Protein AF-A0A126P7B5-F1 (afdb_monomer_lite)

Secondary structure (DSSP, 8-state):
----HHHHHHHHHHTT-SEEEEEEE-TT--EEEEEEESSHHHHHHHHHHHHHHHHHTT--GGGT---HHHHHHHHHS-HHHHHHHHHHHHHHHHHHHHHHHHHHHHHHH----HHHHHHHHHHHHHHHHHHHHHHHHHHHHHHHHHHHHHHHTTS---

Foldseek 3Di:
DDQDQVNLVVVCVVVVHQKDWDWDADPVRDIDIDIDGPDPVSSQVRLVVNLVVCVVVVHPNLVRPQGPVNLVVLVVDDLVNLVVVLVVLVVVLVVLVVVLVVLVVVLVVDPDDPVVNVVSVVVNVVSVVSNVVSVSSNVVSVVSSVVVVVVVVPPDDD

Sequence (158 aa):
MDVTIEQAKSIRKELKATHLIMFTADSEGGQNVATHGESEQQAHEACQYGNKLKKLLGWPEELYQSTPTQRAEWRRKSAVEIKADISRLLDNKRRNELGRQALLEKMGALRTSEERWQELNDEWLGMKRRAEDYDVRIQALEWVLDVSRGQEGGQDNG

Radius of gyration: 22.1 Å; chains: 1; bounding box: 60×35×62 Å

pLDDT: mean 73.57, std 13.93, range [33.09, 93.38]

Structure (mmCIF, N/CA/C/O backbone):
data_AF-A0A126P7B5-F1
#
_entry.id   AF-A0A126P7B5-F1
#
loop_
_atom_site.group_PDB
_atom_site.id
_atom_site.type_symbol
_atom_site.label_atom_id
_atom_site.label_alt_id
_atom_site.label_comp_id
_atom_site.label_asym_id
_atom_site.label_entity_id
_atom_site.label_seq_id
_atom_site.pdbx_PDB_ins_code
_atom_site.Cartn_x
_atom_site.Cartn_y
_atom_site.Cartn_z
_atom_site.occupancy
_atom_site.B_iso_or_equiv
_atom_site.auth_seq_id
_atom_site.auth_comp_id
_atom_site.auth_asym_id
_atom_site.auth_atom_id
_atom_site.pdbx_PDB_model_num
ATOM 1 N N . MET A 1 1 ? -20.866 -6.542 5.161 1.00 51.09 1 MET A N 1
ATOM 2 C CA . MET A 1 1 ? -21.206 -5.874 6.417 1.00 51.09 1 MET A CA 1
ATOM 3 C C . MET A 1 1 ? -19.911 -5.337 6.975 1.00 51.09 1 MET A C 1
ATOM 5 O O . MET A 1 1 ? -19.048 -6.125 7.356 1.00 51.09 1 MET A O 1
ATOM 9 N N . ASP A 1 2 ? -19.753 -4.020 6.945 1.00 64.56 2 ASP A N 1
ATOM 10 C CA . ASP A 1 2 ? -18.578 -3.374 7.515 1.00 64.56 2 ASP A CA 1
ATOM 11 C C . ASP A 1 2 ? -18.664 -3.421 9.037 1.00 64.56 2 ASP A C 1
ATOM 13 O O . ASP A 1 2 ? -19.681 -3.055 9.629 1.00 64.56 2 ASP A O 1
ATOM 17 N N . VAL A 1 3 ? -17.604 -3.916 9.675 1.00 73.06 3 VAL A N 1
ATOM 18 C CA . VAL A 1 3 ? -17.518 -3.962 11.136 1.00 73.06 3 VAL A CA 1
ATOM 19 C C . VAL A 1 3 ? -17.038 -2.608 11.623 1.00 73.06 3 VAL A C 1
ATOM 21 O O . VAL A 1 3 ? -15.903 -2.205 11.357 1.00 73.06 3 VAL A O 1
ATOM 24 N N . THR A 1 4 ? -17.885 -1.908 12.370 1.00 79.81 4 THR A N 1
ATOM 25 C CA . THR A 1 4 ? -17.503 -0.629 12.972 1.00 79.81 4 THR A CA 1
ATOM 26 C C . THR A 1 4 ? -16.564 -0.839 14.163 1.00 79.81 4 THR A C 1
ATOM 28 O O . THR A 1 4 ? -16.526 -1.903 14.788 1.00 79.81 4 THR A O 1
ATOM 31 N N . ILE A 1 5 ? -15.809 0.202 14.530 1.00 74.94 5 ILE A N 1
ATOM 32 C CA . ILE A 1 5 ? -14.922 0.163 15.705 1.00 74.94 5 ILE A CA 1
ATOM 33 C C . ILE A 1 5 ? -15.718 -0.125 16.990 1.00 74.94 5 ILE A C 1
ATOM 35 O O . ILE A 1 5 ? -15.259 -0.901 17.826 1.00 74.94 5 ILE A O 1
ATOM 39 N N . GLU A 1 6 ? -16.922 0.437 17.142 1.00 79.81 6 GLU A N 1
ATOM 40 C CA . GLU A 1 6 ? -17.768 0.201 18.322 1.00 79.81 6 GLU A CA 1
ATOM 41 C C . GLU A 1 6 ? -18.313 -1.235 18.383 1.00 79.81 6 GLU A C 1
ATOM 43 O O . GLU A 1 6 ? -18.406 -1.812 19.472 1.00 79.81 6 GLU A O 1
ATOM 48 N N . GLN A 1 7 ? -18.594 -1.856 17.232 1.00 84.31 7 GLN A N 1
ATOM 49 C CA . GLN A 1 7 ? -18.933 -3.280 17.166 1.00 84.31 7 GLN A CA 1
ATOM 50 C C . GLN A 1 7 ? -17.737 -4.148 17.566 1.00 84.31 7 GLN A C 1
ATOM 52 O O . GLN A 1 7 ? -17.867 -4.995 18.449 1.00 84.31 7 GLN A O 1
ATOM 57 N N . ALA A 1 8 ? -16.552 -3.892 17.002 1.00 84.56 8 ALA A N 1
ATOM 58 C CA . ALA A 1 8 ? -15.332 -4.617 17.362 1.00 84.56 8 ALA A CA 1
ATOM 59 C C . ALA A 1 8 ? -15.001 -4.478 18.863 1.00 84.56 8 ALA A C 1
ATOM 61 O O . ALA A 1 8 ? -14.636 -5.442 19.534 1.00 84.56 8 ALA A O 1
ATOM 62 N N . LYS A 1 9 ? -15.191 -3.284 19.428 1.00 86.00 9 LYS A N 1
ATOM 63 C CA . LYS A 1 9 ? -15.020 -3.011 20.859 1.00 86.00 9 LYS A CA 1
ATOM 64 C C . LYS A 1 9 ? -16.029 -3.760 21.725 1.00 86.00 9 LYS A C 1
ATOM 66 O O . LYS A 1 9 ? -15.634 -4.300 22.760 1.00 86.00 9 LYS A O 1
ATOM 71 N N . SER A 1 10 ? -17.300 -3.795 21.323 1.00 88.88 10 SER A N 1
ATOM 72 C CA . SER A 1 10 ? -18.351 -4.532 22.037 1.00 88.88 10 SER A CA 1
ATOM 73 C C . SER A 1 10 ? -18.065 -6.030 22.047 1.00 88.88 10 SER A C 1
ATOM 75 O O . SER A 1 10 ? -18.025 -6.625 23.121 1.00 88.88 10 SER A O 1
ATOM 77 N N . ILE A 1 11 ? -17.729 -6.605 20.889 1.00 89.38 11 ILE A N 1
ATOM 78 C CA . ILE A 1 11 ? -17.380 -8.027 20.752 1.00 89.38 11 ILE A CA 1
ATOM 79 C C . ILE A 1 11 ? -16.160 -8.373 21.613 1.00 89.38 11 ILE A C 1
ATOM 81 O O . ILE A 1 11 ? -16.175 -9.352 22.354 1.00 89.38 11 ILE A O 1
ATOM 85 N N . ARG A 1 12 ? -15.107 -7.543 21.591 1.00 92.06 12 ARG A N 1
ATOM 86 C CA . ARG A 1 12 ? -13.924 -7.754 22.442 1.00 92.06 12 ARG A CA 1
ATOM 87 C C . ARG A 1 12 ? -14.304 -7.816 23.925 1.00 92.06 12 ARG A C 1
ATOM 89 O O . ARG A 1 12 ? -13.816 -8.687 24.645 1.00 92.06 12 ARG A O 1
ATOM 96 N N . LYS A 1 13 ? -15.141 -6.876 24.380 1.00 90.69 13 LYS A N 1
ATOM 97 C CA . LYS A 1 13 ? -15.595 -6.803 25.777 1.00 90.69 13 LYS A CA 1
ATOM 98 C C . LYS A 1 13 ? -16.430 -8.022 26.162 1.00 90.69 13 LYS A C 1
ATOM 100 O O . LYS A 1 13 ? -16.212 -8.572 27.237 1.00 90.69 13 LYS A O 1
ATOM 105 N N . GLU A 1 14 ? -17.335 -8.451 25.289 1.00 93.38 14 GLU A N 1
ATOM 106 C CA . GLU A 1 14 ? -18.167 -9.641 25.489 1.00 93.38 14 GLU A CA 1
ATOM 107 C C . GLU A 1 14 ? -17.314 -10.908 25.632 1.00 93.38 14 GLU A C 1
ATOM 109 O O . GLU A 1 14 ? -17.474 -11.668 26.585 1.00 93.38 14 GLU A O 1
ATOM 114 N N . LEU A 1 15 ? -16.323 -11.071 24.753 1.00 91.44 15 LEU A N 1
ATOM 115 C CA . LEU A 1 15 ? -15.379 -12.190 24.781 1.00 91.44 15 LEU A CA 1
ATOM 116 C C . LEU A 1 15 ? -14.331 -12.084 25.902 1.00 91.44 15 LEU A C 1
ATOM 118 O O . LEU A 1 15 ? -13.521 -12.995 26.064 1.00 91.44 15 LEU A O 1
ATOM 122 N N . LYS A 1 16 ? -14.317 -10.978 26.663 1.00 91.75 16 LYS A N 1
ATOM 123 C CA . LYS A 1 16 ? -13.305 -10.658 27.688 1.00 91.75 16 LYS A CA 1
ATOM 124 C C . LYS A 1 16 ? -11.868 -10.796 27.165 1.00 91.75 16 LYS A C 1
ATOM 126 O O . LYS A 1 16 ? -10.965 -11.209 27.891 1.00 91.75 16 LYS A O 1
ATOM 131 N N . ALA A 1 17 ? -11.658 -10.450 25.897 1.00 88.75 17 ALA A N 1
ATOM 132 C CA . ALA A 1 17 ? -10.365 -10.554 25.238 1.00 88.75 17 ALA A CA 1
ATOM 133 C C . ALA A 1 17 ? -9.532 -9.271 25.411 1.00 88.75 17 ALA A C 1
ATOM 135 O O . ALA A 1 17 ? -10.055 -8.155 25.503 1.00 88.75 17 ALA A O 1
ATOM 136 N N . THR A 1 18 ? -8.207 -9.411 25.402 1.00 84.81 18 THR A N 1
ATOM 137 C CA . THR A 1 18 ? -7.277 -8.266 25.380 1.00 84.81 18 THR A CA 1
ATOM 138 C C . THR A 1 18 ? -7.243 -7.604 24.001 1.00 84.81 18 THR A C 1
ATOM 140 O O . THR A 1 18 ? -7.261 -6.380 23.890 1.00 84.81 18 THR A O 1
ATOM 143 N N . HIS A 1 19 ? -7.310 -8.419 22.949 1.00 81.62 19 HIS A N 1
ATOM 144 C CA . HIS A 1 19 ? -7.308 -8.011 21.548 1.00 81.62 19 HIS A CA 1
ATOM 145 C C . HIS A 1 19 ? -8.357 -8.769 20.763 1.00 81.62 19 HIS A C 1
ATOM 147 O O . HIS A 1 19 ? -8.691 -9.904 21.091 1.00 81.62 19 HIS A O 1
ATOM 153 N N . LEU A 1 20 ? -8.803 -8.164 19.674 1.00 84.06 20 LEU A N 1
ATOM 154 C CA . LEU A 1 20 ? -9.688 -8.787 18.713 1.00 84.06 20 LEU A CA 1
ATOM 155 C C . LEU A 1 20 ? -9.094 -8.643 17.316 1.00 84.06 20 LEU A C 1
ATOM 157 O O . LEU A 1 20 ? -8.736 -7.538 16.909 1.00 84.06 20 LEU A O 1
ATOM 161 N N . ILE A 1 21 ? -9.019 -9.759 16.595 1.00 86.31 21 ILE A N 1
ATOM 162 C CA . ILE A 1 21 ? -8.819 -9.799 15.147 1.00 86.31 21 ILE A CA 1
ATOM 163 C C . ILE A 1 21 ? -10.031 -10.525 14.575 1.00 86.31 21 ILE A C 1
ATOM 165 O O . ILE A 1 21 ? -10.297 -11.668 14.939 1.00 86.31 21 ILE A O 1
ATOM 169 N N . MET A 1 22 ? -10.772 -9.859 13.702 1.00 84.62 22 MET A N 1
ATOM 170 C CA . MET A 1 22 ? -11.934 -10.418 13.025 1.00 84.62 22 MET A CA 1
ATOM 171 C C . MET A 1 22 ? -11.695 -10.407 11.529 1.00 84.62 22 MET A C 1
ATOM 173 O O . MET A 1 22 ? -11.352 -9.370 10.970 1.00 84.62 22 MET A O 1
ATOM 177 N N . PHE A 1 23 ? -11.927 -11.548 10.896 1.00 83.19 23 PHE A N 1
ATOM 178 C CA . PHE A 1 23 ? -12.071 -11.649 9.454 1.00 83.19 23 PHE A CA 1
ATOM 179 C C . PHE A 1 23 ? -13.559 -11.648 9.121 1.00 83.19 23 PHE A C 1
ATOM 181 O O . PHE A 1 23 ? -14.314 -12.442 9.685 1.00 83.19 23 PHE A O 1
ATOM 188 N N . THR A 1 24 ? -13.982 -10.755 8.236 1.00 81.81 24 THR A N 1
ATOM 189 C CA . THR A 1 24 ? -15.371 -10.666 7.789 1.00 81.81 24 THR A CA 1
ATOM 190 C C . THR A 1 24 ? -15.450 -10.643 6.275 1.00 81.81 24 THR A C 1
ATOM 192 O O . THR A 1 24 ? -14.518 -10.223 5.593 1.00 81.81 24 THR A O 1
ATOM 195 N N . ALA A 1 25 ? -16.579 -11.110 5.754 1.00 76.88 25 ALA A N 1
ATOM 196 C CA . ALA A 1 25 ? -16.950 -10.953 4.360 1.00 76.88 25 ALA A CA 1
ATOM 197 C C . ALA A 1 25 ? -18.255 -10.156 4.296 1.00 76.88 25 ALA A C 1
ATOM 199 O O . ALA A 1 25 ? -19.134 -10.323 5.150 1.00 76.88 25 ALA A O 1
ATOM 200 N N . ASP A 1 26 ? -18.378 -9.257 3.329 1.00 77.50 26 ASP A N 1
ATOM 201 C CA . ASP A 1 26 ? -19.642 -8.600 3.037 1.00 77.50 26 ASP A CA 1
ATOM 202 C C . ASP A 1 26 ? -20.539 -9.425 2.105 1.00 77.50 26 ASP A C 1
ATOM 204 O O . ASP A 1 26 ? -20.188 -10.519 1.665 1.00 77.50 26 ASP A O 1
ATOM 208 N N . SER A 1 27 ? -21.750 -8.918 1.870 1.00 71.62 27 SER A N 1
ATOM 209 C CA . SER A 1 27 ? -22.751 -9.561 1.016 1.00 71.62 27 SER A CA 1
ATOM 210 C C . SER A 1 27 ? -22.357 -9.590 -0.461 1.00 71.62 27 SER A C 1
ATOM 212 O O . SER A 1 27 ? -22.941 -10.356 -1.220 1.00 71.62 27 SER A O 1
ATOM 214 N N . GLU A 1 28 ? -21.387 -8.771 -0.863 1.00 75.38 28 GLU A N 1
ATOM 215 C CA . GLU A 1 28 ? -20.844 -8.692 -2.220 1.00 75.38 28 GLU A CA 1
ATOM 216 C C . GLU A 1 28 ? -19.560 -9.533 -2.367 1.00 75.38 28 GLU A C 1
ATOM 218 O O . GLU A 1 28 ? -19.002 -9.643 -3.456 1.00 75.38 28 GLU A O 1
ATOM 223 N N . GLY A 1 29 ? -19.113 -10.186 -1.286 1.00 73.81 29 GLY A N 1
ATOM 224 C CA . GLY A 1 29 ? -17.912 -11.019 -1.249 1.00 73.81 29 GLY A CA 1
ATOM 225 C C . GLY A 1 29 ? -16.623 -10.256 -0.930 1.00 73.81 29 GLY A C 1
ATOM 226 O O . GLY A 1 29 ? -15.548 -10.861 -0.938 1.00 73.81 29 GLY A O 1
ATOM 227 N N . GLY A 1 30 ? -16.706 -8.962 -0.616 1.00 75.81 30 GLY A N 1
ATOM 228 C CA . GLY A 1 30 ? -15.579 -8.161 -0.154 1.00 75.81 30 GLY A CA 1
ATOM 229 C C . GLY A 1 30 ? -15.061 -8.668 1.189 1.00 75.81 30 GLY A C 1
ATOM 230 O O . GLY A 1 30 ? -15.819 -8.880 2.137 1.00 75.81 30 GLY A O 1
ATOM 231 N N . GLN A 1 31 ? -13.753 -8.910 1.265 1.00 78.38 31 GLN A N 1
ATOM 232 C CA . GLN A 1 31 ? -13.100 -9.428 2.463 1.00 78.38 31 GLN A CA 1
ATOM 233 C C . GLN A 1 31 ? -12.504 -8.290 3.284 1.00 78.38 31 GLN A C 1
ATOM 235 O O . GLN A 1 31 ? -11.827 -7.412 2.756 1.00 78.38 31 GLN A O 1
ATOM 240 N N . ASN A 1 32 ? -12.689 -8.353 4.597 1.00 81.44 32 ASN A N 1
ATOM 241 C CA . ASN A 1 32 ? -12.253 -7.336 5.536 1.00 81.44 32 ASN A CA 1
ATOM 242 C C . ASN A 1 32 ? -11.570 -7.971 6.748 1.00 81.44 32 ASN A C 1
ATOM 244 O O . ASN A 1 32 ? -11.909 -9.071 7.185 1.00 81.44 32 ASN A O 1
ATOM 248 N N . VAL A 1 33 ? -10.602 -7.253 7.319 1.00 83.75 33 VAL A N 1
ATOM 249 C CA . VAL A 1 33 ? -10.001 -7.612 8.609 1.00 83.75 33 VAL A CA 1
ATOM 250 C C . VAL A 1 33 ? -10.089 -6.415 9.537 1.00 83.75 33 VAL A C 1
ATOM 252 O O . VAL A 1 33 ? -9.461 -5.384 9.288 1.00 83.75 33 VAL A O 1
ATOM 255 N N . ALA A 1 34 ? -10.845 -6.573 10.618 1.00 83.94 34 ALA A N 1
ATOM 256 C CA . ALA A 1 34 ? -10.972 -5.594 11.684 1.00 83.94 34 ALA A CA 1
ATOM 257 C C . ALA A 1 34 ? -10.083 -5.991 12.868 1.00 83.94 34 ALA A C 1
ATOM 259 O O . ALA A 1 34 ? -10.038 -7.154 13.268 1.00 83.94 34 ALA A O 1
ATOM 260 N N . THR A 1 35 ? -9.378 -5.019 13.445 1.00 86.38 35 THR A N 1
ATOM 261 C CA . THR A 1 35 ? -8.499 -5.230 14.603 1.00 86.38 35 THR A CA 1
ATOM 262 C C . THR A 1 35 ? -8.807 -4.214 15.693 1.00 86.38 35 THR A C 1
ATOM 264 O O . THR A 1 35 ? -8.919 -3.026 15.393 1.00 86.38 35 THR A O 1
ATOM 267 N N . HIS A 1 36 ? -8.888 -4.649 16.950 1.00 86.44 36 HIS A N 1
ATOM 268 C CA . HIS A 1 36 ? -9.124 -3.769 18.096 1.00 86.44 36 HIS A CA 1
ATOM 269 C C . HIS A 1 36 ? -8.300 -4.205 19.319 1.00 86.44 36 HIS A C 1
ATOM 271 O O . HIS A 1 36 ? -8.216 -5.393 19.623 1.00 86.44 36 HIS A O 1
ATOM 277 N N . GLY A 1 37 ? -7.756 -3.239 20.062 1.00 84.94 37 GLY A N 1
ATOM 278 C CA . GLY A 1 37 ? -7.113 -3.417 21.371 1.00 84.94 37 GLY A CA 1
ATOM 279 C C . GLY A 1 37 ? -7.514 -2.281 22.316 1.00 84.94 37 GLY A C 1
ATOM 280 O O . GLY A 1 37 ? -7.960 -1.237 21.848 1.00 84.94 37 GLY A O 1
ATOM 281 N N . GLU A 1 38 ? -7.445 -2.492 23.631 1.00 78.94 38 GLU A N 1
ATOM 282 C CA . GLU A 1 38 ? -7.880 -1.485 24.615 1.00 78.94 38 GLU A CA 1
ATOM 283 C C . GLU A 1 38 ? -6.824 -0.419 24.895 1.00 78.94 38 GLU A C 1
ATOM 285 O O . GLU A 1 38 ? -7.164 0.749 25.057 1.00 78.94 38 GLU A O 1
ATOM 290 N N . SER A 1 39 ? -5.550 -0.807 24.913 1.00 80.19 39 SER A N 1
ATOM 291 C CA . SER A 1 39 ? -4.426 0.126 24.978 1.00 80.19 39 SER A CA 1
ATOM 292 C C . SER A 1 39 ? -3.744 0.296 23.618 1.00 80.19 39 SER A C 1
ATOM 294 O O . SER A 1 39 ? -3.995 -0.447 22.669 1.00 80.19 39 SER A O 1
ATOM 296 N N . GLU A 1 40 ? -2.844 1.272 23.514 1.00 74.12 40 GLU A N 1
ATOM 297 C CA . GLU A 1 40 ? -2.065 1.514 22.297 1.00 74.12 40 GLU A CA 1
ATOM 298 C C . GLU A 1 40 ? -1.177 0.319 21.923 1.00 74.12 40 GLU A C 1
ATOM 300 O O . GLU A 1 40 ? -1.221 -0.149 20.784 1.00 74.12 40 GLU A O 1
ATOM 305 N N . GLN A 1 41 ? -0.432 -0.226 22.894 1.00 78.12 41 GLN A N 1
ATOM 306 C CA . GLN A 1 41 ? 0.355 -1.449 22.706 1.00 78.12 41 GLN A CA 1
ATOM 307 C C . GLN A 1 41 ? -0.537 -2.583 22.204 1.00 78.12 41 GLN A C 1
ATOM 309 O O . GLN A 1 41 ? -0.188 -3.312 21.278 1.00 78.12 41 GLN A O 1
ATOM 314 N N . GLN A 1 42 ? -1.726 -2.683 22.785 1.00 79.38 42 GLN A N 1
ATOM 315 C CA . GLN A 1 42 ? -2.662 -3.724 22.448 1.00 79.38 42 GLN A CA 1
ATOM 316 C C . GLN A 1 42 ? -3.219 -3.585 21.020 1.00 79.38 42 GLN A C 1
ATOM 318 O O . GLN A 1 42 ? -3.267 -4.534 20.235 1.00 79.38 42 GLN A O 1
ATOM 323 N N . ALA A 1 43 ? -3.596 -2.373 20.624 1.00 75.75 43 ALA A N 1
ATOM 324 C CA . ALA A 1 43 ? -4.011 -2.084 19.257 1.00 75.75 43 ALA A CA 1
ATOM 325 C C . ALA A 1 43 ? -2.880 -2.353 18.246 1.00 75.75 43 ALA A C 1
ATOM 327 O O . ALA A 1 43 ? -3.140 -2.834 17.139 1.00 75.75 43 ALA A O 1
ATOM 328 N N . HIS A 1 44 ? -1.628 -2.087 18.631 1.00 76.88 44 HIS A N 1
ATOM 329 C CA . HIS A 1 44 ? -0.456 -2.394 17.819 1.00 76.88 44 HIS A CA 1
ATOM 330 C C . HIS A 1 44 ? -0.286 -3.905 17.611 1.00 76.88 44 HIS A C 1
ATOM 332 O O . HIS A 1 44 ? -0.173 -4.353 16.469 1.00 76.88 44 HIS A O 1
ATOM 338 N N . GLU A 1 45 ? -0.342 -4.698 18.682 1.00 80.19 45 GLU A N 1
ATOM 339 C CA . GLU A 1 45 ? -0.277 -6.163 18.618 1.00 80.19 45 GLU A CA 1
ATOM 340 C C . GLU A 1 45 ? -1.421 -6.736 17.765 1.00 80.19 45 GLU A C 1
ATOM 342 O O . GLU A 1 45 ? -1.173 -7.512 16.838 1.00 80.19 45 GLU A O 1
ATOM 347 N N . ALA A 1 46 ? -2.663 -6.292 17.991 1.00 81.25 46 ALA A N 1
ATOM 348 C CA . ALA A 1 46 ? -3.828 -6.702 17.201 1.00 81.25 46 ALA A CA 1
ATOM 349 C C . ALA A 1 46 ? -3.640 -6.413 15.702 1.00 81.25 46 ALA A C 1
ATOM 351 O O . ALA A 1 46 ? -3.963 -7.251 14.859 1.00 81.25 46 ALA A O 1
ATOM 352 N N . CYS A 1 47 ? -3.062 -5.258 15.360 1.00 81.88 47 CYS A N 1
ATOM 353 C CA . CYS A 1 47 ? -2.739 -4.913 13.981 1.00 81.88 47 CYS A CA 1
ATOM 354 C C . CYS A 1 47 ? -1.671 -5.837 13.385 1.00 81.88 47 CYS A C 1
ATOM 356 O O . CYS A 1 47 ? -1.824 -6.281 12.249 1.00 81.88 47 CYS A O 1
ATOM 358 N N . GLN A 1 48 ? -0.602 -6.150 14.123 1.00 83.81 48 GLN A N 1
ATOM 359 C CA . GLN A 1 48 ? 0.430 -7.071 13.640 1.00 83.81 48 GLN A CA 1
ATOM 360 C C . GLN A 1 48 ? -0.156 -8.455 13.335 1.00 83.81 48 GLN A C 1
ATOM 362 O O . GLN A 1 48 ? 0.171 -9.055 12.309 1.00 83.81 48 GLN A O 1
ATOM 367 N N . TYR A 1 49 ? -1.054 -8.953 14.189 1.00 83.06 49 TYR A N 1
ATOM 368 C CA . TYR A 1 49 ? -1.765 -10.208 13.944 1.00 83.06 49 TYR A CA 1
ATOM 369 C C . TYR A 1 49 ? -2.733 -10.115 12.761 1.00 83.06 49 TYR A C 1
ATOM 371 O O . TYR A 1 49 ? -2.765 -11.031 11.942 1.00 83.06 49 TYR A O 1
ATOM 379 N N . GLY A 1 50 ? -3.457 -9.002 12.609 1.00 84.38 50 GLY A N 1
ATOM 380 C CA . GLY A 1 50 ? -4.289 -8.751 11.431 1.00 84.38 50 GLY A CA 1
ATOM 381 C C . GLY A 1 50 ? -3.481 -8.764 10.131 1.00 84.38 50 GLY A C 1
ATOM 382 O O . GLY A 1 50 ? -3.900 -9.368 9.148 1.00 84.38 50 GLY A O 1
ATOM 383 N N . ASN A 1 51 ? -2.279 -8.188 10.140 1.00 84.12 51 ASN A N 1
ATOM 384 C CA . ASN A 1 51 ? -1.380 -8.185 8.985 1.00 84.12 51 ASN A CA 1
ATOM 385 C C . ASN A 1 51 ? -0.862 -9.591 8.662 1.00 84.12 51 ASN A C 1
ATOM 387 O O . ASN A 1 51 ? -0.849 -9.990 7.499 1.00 84.12 51 ASN A O 1
ATOM 391 N N . LYS A 1 52 ? -0.497 -10.376 9.686 1.00 82.56 52 LYS A N 1
ATOM 392 C CA . LYS A 1 52 ? -0.143 -11.796 9.515 1.00 82.56 52 LYS A CA 1
ATOM 393 C C . LYS A 1 52 ? -1.302 -12.590 8.911 1.00 82.56 52 LYS A C 1
ATOM 395 O O . LYS A 1 52 ? -1.070 -13.395 8.016 1.00 82.56 52 LYS A O 1
ATOM 400 N N . LEU A 1 53 ? -2.532 -12.346 9.361 1.00 79.88 53 LEU A N 1
ATOM 401 C CA . LEU A 1 53 ? -3.723 -13.011 8.835 1.00 79.88 53 LEU A CA 1
ATOM 402 C C . LEU A 1 53 ? -3.958 -12.663 7.360 1.00 79.88 53 LEU A C 1
ATOM 404 O O . LEU A 1 53 ? -4.100 -13.567 6.546 1.00 79.88 53 LEU A O 1
ATOM 408 N N . LYS A 1 54 ? -3.914 -11.377 6.992 1.00 82.44 54 LYS A N 1
ATOM 409 C CA . LYS A 1 54 ? -4.032 -10.934 5.590 1.00 82.44 54 LYS A CA 1
ATOM 410 C C . LYS A 1 54 ? -2.958 -11.562 4.696 1.00 82.44 54 LYS A C 1
ATOM 412 O O . LYS A 1 54 ? -3.271 -12.046 3.612 1.00 82.44 54 LYS A O 1
ATOM 417 N N . LYS A 1 55 ? -1.715 -11.639 5.183 1.00 81.38 55 LYS A N 1
ATOM 418 C CA . LYS A 1 55 ? -0.617 -12.327 4.489 1.00 81.38 55 LYS A CA 1
ATOM 419 C C . LYS A 1 55 ? -0.914 -13.810 4.257 1.00 81.38 55 LYS A C 1
ATOM 421 O O . LYS A 1 55 ? -0.716 -14.302 3.152 1.00 81.38 55 LYS A O 1
ATOM 426 N N . LEU A 1 56 ? -1.402 -14.521 5.277 1.00 76.19 56 LEU A N 1
ATOM 427 C CA . LEU A 1 56 ? -1.780 -15.938 5.160 1.00 76.19 56 LEU A CA 1
ATOM 428 C C . LEU A 1 56 ? -2.939 -16.159 4.179 1.00 76.19 56 LEU A C 1
ATOM 430 O O . LEU A 1 56 ? -3.002 -17.203 3.540 1.00 76.19 56 LEU A O 1
ATOM 434 N N . LEU A 1 57 ? -3.824 -15.171 4.040 1.00 76.94 57 LEU A N 1
ATOM 435 C CA . LEU A 1 57 ? -4.940 -15.179 3.095 1.00 76.94 57 LEU A CA 1
ATOM 436 C C . LEU A 1 57 ? -4.542 -14.742 1.674 1.00 76.94 57 LEU A C 1
ATOM 438 O O . LEU A 1 57 ? -5.407 -14.629 0.810 1.00 76.94 57 LEU A O 1
ATOM 442 N N . GLY A 1 58 ? -3.252 -14.497 1.418 1.00 76.44 58 GLY A N 1
ATOM 443 C CA . GLY A 1 58 ? -2.742 -14.157 0.089 1.00 76.44 58 GLY A CA 1
ATOM 444 C C . GLY A 1 58 ? -3.066 -12.735 -0.367 1.00 76.44 58 GLY A C 1
ATOM 445 O O . GLY A 1 58 ? -3.052 -12.465 -1.566 1.00 76.44 58 GLY A O 1
ATOM 446 N N . TRP A 1 59 ? -3.375 -11.824 0.559 1.00 76.12 59 TRP A N 1
ATOM 447 C CA . TRP A 1 59 ? -3.584 -10.421 0.206 1.00 76.12 59 TRP A CA 1
ATOM 448 C C . TRP A 1 59 ? -2.269 -9.793 -0.29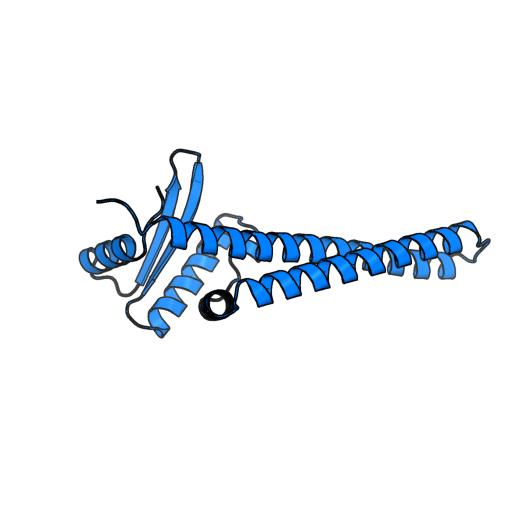5 1.00 76.12 59 TRP A C 1
ATOM 450 O O . TRP A 1 59 ? -1.203 -10.160 0.202 1.00 76.12 59 TRP A O 1
ATOM 460 N N . PRO A 1 60 ? -2.319 -8.829 -1.231 1.00 68.94 60 PRO A N 1
ATOM 461 C CA . PRO A 1 60 ? -1.169 -8.003 -1.593 1.00 68.94 60 PRO A CA 1
ATOM 462 C C . PRO A 1 60 ? -0.535 -7.320 -0.373 1.00 68.94 60 PRO A C 1
ATOM 464 O O . PRO A 1 60 ? -1.237 -6.838 0.523 1.00 68.94 60 PRO A O 1
ATOM 467 N N . GLU A 1 61 ? 0.795 -7.275 -0.333 1.00 70.06 61 GLU A N 1
ATOM 468 C CA . GLU A 1 61 ? 1.568 -6.805 0.822 1.00 70.06 61 GLU A CA 1
ATOM 469 C C . GLU A 1 61 ? 1.322 -5.322 1.135 1.00 70.06 61 GLU A C 1
ATOM 471 O O . GLU A 1 61 ? 1.246 -4.904 2.296 1.00 70.06 61 GLU A O 1
ATOM 476 N N . GLU A 1 62 ? 1.056 -4.553 0.089 1.00 65.38 62 GLU A N 1
ATOM 477 C CA . GLU A 1 62 ? 0.717 -3.137 0.104 1.00 65.38 62 GLU A CA 1
ATOM 478 C C . GLU A 1 62 ? -0.599 -2.863 0.854 1.00 65.38 62 GLU A C 1
ATOM 480 O O . GLU A 1 62 ? -0.754 -1.814 1.482 1.00 65.38 62 GLU A O 1
ATOM 485 N N . LEU A 1 63 ? -1.534 -3.824 0.858 1.00 61.91 63 LEU A N 1
ATOM 486 C CA . LEU A 1 63 ? -2.850 -3.689 1.496 1.00 61.91 63 LEU A CA 1
ATOM 487 C C . LEU A 1 63 ? -2.838 -3.985 3.000 1.00 61.91 63 LEU A C 1
ATOM 489 O O . LEU A 1 63 ? -3.797 -3.655 3.713 1.00 61.91 63 LEU A O 1
ATOM 493 N N . TYR A 1 64 ? -1.777 -4.610 3.513 1.00 69.50 64 TYR A N 1
ATOM 494 C CA . TYR A 1 64 ? -1.692 -4.965 4.927 1.00 69.50 64 TYR A CA 1
ATOM 495 C C . TYR A 1 64 ? -0.492 -4.382 5.664 1.00 69.50 64 TYR A C 1
ATOM 497 O O . TYR A 1 64 ? -0.552 -4.294 6.881 1.00 69.50 64 TYR A O 1
ATOM 505 N N . GLN A 1 65 ? 0.571 -3.917 5.007 1.00 63.91 65 GLN A N 1
ATOM 506 C CA . GLN A 1 65 ? 1.731 -3.372 5.726 1.00 63.91 65 GLN A CA 1
ATOM 507 C C . GLN A 1 65 ? 1.561 -1.955 6.303 1.00 63.91 65 GLN A C 1
ATOM 509 O O . GLN A 1 65 ? 2.472 -1.463 6.969 1.00 63.91 65 GLN A O 1
ATOM 514 N N . SER A 1 66 ? 0.406 -1.300 6.147 1.00 55.84 66 SER A N 1
ATOM 515 C CA . SER A 1 66 ? 0.182 -0.008 6.809 1.00 55.84 66 SER A CA 1
ATOM 516 C C . SER A 1 66 ? 0.180 -0.169 8.340 1.00 55.84 66 SER A C 1
ATOM 518 O O . SER A 1 66 ? -0.615 -0.917 8.918 1.00 55.84 66 SER A O 1
ATOM 520 N N . THR A 1 67 ? 1.085 0.523 9.031 1.00 52.84 67 THR A N 1
ATOM 521 C CA . THR A 1 67 ? 1.099 0.566 10.502 1.00 52.84 67 THR A CA 1
ATOM 522 C C . THR A 1 67 ? -0.063 1.424 11.030 1.00 52.84 67 THR A C 1
ATOM 524 O O . THR A 1 67 ? -0.513 2.348 10.345 1.00 52.84 67 THR A O 1
ATOM 527 N N . PRO A 1 68 ? -0.578 1.173 12.251 1.00 46.34 68 PRO A N 1
ATOM 528 C CA . PRO A 1 68 ? -1.595 2.029 12.872 1.00 46.34 68 PRO A CA 1
ATOM 529 C C . PRO A 1 68 ? -1.173 3.503 12.947 1.00 46.34 68 PRO A C 1
ATOM 531 O O . PRO A 1 68 ? -2.000 4.388 12.747 1.00 46.34 68 PRO A O 1
ATOM 534 N N . THR A 1 69 ? 0.118 3.757 13.164 1.00 45.69 69 THR A N 1
ATOM 535 C CA . THR A 1 69 ? 0.739 5.085 13.169 1.00 45.69 69 THR A CA 1
ATOM 536 C C . THR A 1 69 ? 0.740 5.727 11.789 1.00 45.69 69 THR A C 1
ATOM 538 O O . THR A 1 69 ? 0.343 6.879 11.690 1.00 45.69 69 THR A O 1
ATOM 541 N N . GLN A 1 70 ? 1.066 4.991 10.720 1.00 47.25 70 GLN A N 1
ATOM 542 C CA . GLN A 1 70 ? 0.933 5.500 9.347 1.00 47.25 70 GLN A CA 1
ATOM 543 C C . GLN A 1 70 ? -0.525 5.815 9.000 1.00 47.25 70 GLN A C 1
ATOM 545 O O . GLN A 1 70 ? -0.793 6.847 8.402 1.00 47.25 70 GLN A O 1
ATOM 550 N N . ARG A 1 71 ? -1.493 4.995 9.435 1.00 48.97 71 ARG A N 1
ATOM 551 C CA . ARG A 1 71 ? -2.924 5.305 9.256 1.00 48.97 71 ARG A CA 1
ATOM 552 C C . ARG A 1 71 ? -3.364 6.529 10.066 1.00 48.97 71 ARG A C 1
ATOM 554 O O . ARG A 1 71 ? -4.194 7.295 9.591 1.00 48.97 71 ARG A O 1
ATOM 561 N N . ALA A 1 72 ? -2.815 6.738 11.263 1.00 44.25 72 ALA A N 1
ATOM 562 C CA . ALA A 1 72 ? -3.053 7.942 12.058 1.00 44.25 72 ALA A CA 1
ATOM 563 C C . ALA A 1 72 ? -2.374 9.188 11.455 1.00 44.25 72 ALA A C 1
ATOM 565 O O . ALA A 1 72 ? -2.972 10.258 11.462 1.00 44.25 72 ALA A O 1
ATOM 566 N N . GLU A 1 73 ? -1.174 9.058 10.884 1.00 40.66 73 GLU A N 1
ATOM 567 C CA . GLU A 1 73 ? -0.509 10.099 10.088 1.00 40.66 73 GLU A CA 1
ATOM 568 C C . GLU A 1 73 ? -1.298 10.432 8.822 1.00 40.66 73 GLU A C 1
ATOM 570 O O . GLU A 1 73 ? -1.460 11.602 8.501 1.00 40.66 73 GLU A O 1
ATOM 575 N N . TRP A 1 74 ? -1.847 9.434 8.126 1.00 44.34 74 TRP A N 1
ATOM 576 C CA . TRP A 1 74 ? -2.684 9.641 6.941 1.00 44.34 74 TRP A CA 1
ATOM 577 C C . TRP A 1 74 ? -4.030 10.282 7.281 1.00 44.34 74 TRP A C 1
ATOM 579 O O . TRP A 1 74 ? -4.510 11.095 6.505 1.00 44.34 74 TRP A O 1
ATOM 589 N N . ARG A 1 75 ? -4.593 9.993 8.464 1.00 47.31 75 ARG A N 1
ATOM 590 C CA . ARG A 1 75 ? -5.756 10.714 9.017 1.00 47.31 75 ARG A CA 1
ATOM 591 C C . ARG A 1 75 ? -5.425 12.139 9.476 1.00 47.31 75 ARG A C 1
ATOM 593 O O . ARG A 1 75 ? -6.330 12.958 9.573 1.00 47.31 75 ARG A O 1
ATOM 600 N N . ARG A 1 76 ? -4.159 12.432 9.802 1.00 46.34 76 ARG A N 1
ATOM 601 C CA . ARG A 1 76 ? -3.681 13.783 10.158 1.00 46.34 76 ARG A CA 1
ATOM 602 C C . ARG A 1 76 ? -3.291 14.611 8.939 1.00 46.34 76 ARG A C 1
ATOM 604 O O . ARG A 1 76 ? -3.400 15.831 9.006 1.00 46.34 76 ARG A O 1
ATOM 611 N N . LYS A 1 77 ? -2.843 13.975 7.852 1.00 53.94 77 LYS A N 1
ATOM 612 C CA . LYS A 1 77 ? -2.630 14.652 6.574 1.00 53.94 77 LYS A CA 1
ATOM 613 C C . LYS A 1 77 ? -3.970 15.154 6.065 1.00 53.94 77 LYS A C 1
ATOM 615 O O . LYS A 1 77 ? -4.891 14.382 5.810 1.00 53.94 77 LYS A O 1
ATOM 620 N N . SER A 1 78 ? -4.067 16.462 5.904 1.00 58.69 78 SER A N 1
ATOM 621 C CA . SER A 1 78 ? -5.231 17.086 5.296 1.00 58.69 78 SER A CA 1
ATOM 622 C C . SER A 1 78 ? -5.415 16.564 3.867 1.00 58.69 78 SER A C 1
ATOM 624 O O . SER A 1 78 ? -4.447 16.267 3.159 1.00 58.69 78 SER A O 1
ATOM 626 N N . ALA A 1 79 ? -6.659 16.512 3.386 1.00 64.25 79 ALA A N 1
ATOM 627 C CA . ALA A 1 79 ? -6.949 16.168 1.991 1.00 64.25 79 ALA A CA 1
ATOM 628 C C . ALA A 1 79 ? -6.174 17.055 0.988 1.00 64.25 79 ALA A C 1
ATOM 630 O O . ALA A 1 79 ? -5.937 16.648 -0.148 1.00 64.25 79 ALA A O 1
ATOM 631 N N . VAL A 1 80 ? -5.758 18.256 1.408 1.00 70.69 80 VAL A N 1
ATOM 632 C CA . VAL A 1 80 ? -4.893 19.170 0.648 1.00 70.69 80 VAL A CA 1
ATOM 633 C C . VAL A 1 80 ? -3.486 18.591 0.464 1.00 70.69 80 VAL A C 1
ATOM 635 O O . VAL A 1 80 ? -2.973 18.582 -0.653 1.00 70.69 80 VAL A O 1
ATOM 638 N N . GLU A 1 81 ? -2.877 18.058 1.521 1.00 71.00 81 GLU A N 1
ATOM 639 C CA . GLU A 1 81 ? -1.536 17.459 1.469 1.00 71.00 81 GLU A CA 1
ATOM 640 C C . GLU A 1 81 ? -1.522 16.163 0.657 1.00 71.00 81 GLU A C 1
ATOM 642 O O . GLU A 1 81 ? -0.604 15.939 -0.131 1.00 71.00 81 GLU A O 1
ATOM 647 N N . ILE A 1 82 ? -2.569 15.341 0.784 1.00 69.44 82 ILE A N 1
ATOM 648 C CA . ILE A 1 82 ? -2.703 14.108 -0.002 1.00 69.44 82 ILE A CA 1
ATOM 649 C C . ILE A 1 82 ? -2.838 14.433 -1.494 1.00 69.44 82 ILE A C 1
ATOM 651 O O . ILE A 1 82 ? -2.147 13.841 -2.322 1.00 69.44 82 ILE A O 1
ATOM 655 N N . LYS A 1 83 ? -3.655 15.433 -1.852 1.00 77.69 83 LYS A N 1
ATOM 656 C CA . LYS A 1 83 ? -3.759 15.916 -3.238 1.00 77.69 83 LYS A CA 1
ATOM 657 C C . LYS A 1 83 ? -2.429 16.461 -3.762 1.00 77.69 83 LYS A C 1
ATOM 659 O O . LYS A 1 83 ? -2.082 16.201 -4.910 1.00 77.69 83 LYS A O 1
ATOM 664 N N . ALA A 1 84 ? -1.668 17.183 -2.938 1.00 81.56 84 ALA A N 1
ATOM 665 C CA . ALA A 1 84 ? -0.350 17.684 -3.324 1.00 81.56 84 ALA A CA 1
ATOM 666 C C . ALA A 1 84 ? 0.657 16.545 -3.574 1.00 81.56 84 ALA A C 1
ATOM 668 O O . ALA A 1 84 ? 1.453 16.619 -4.512 1.00 81.56 84 ALA A O 1
ATOM 669 N N . ASP A 1 85 ? 0.611 15.482 -2.767 1.00 75.00 85 ASP A N 1
ATOM 670 C CA . ASP A 1 85 ? 1.430 14.283 -2.964 1.00 75.00 85 ASP A CA 1
ATOM 671 C C . ASP A 1 85 ? 1.041 13.534 -4.255 1.00 75.00 85 ASP A C 1
ATOM 673 O O . ASP A 1 85 ? 1.933 13.156 -5.018 1.00 75.00 85 ASP A O 1
ATOM 677 N N . ILE A 1 86 ? -0.259 13.393 -4.552 1.00 77.62 86 ILE A N 1
ATOM 678 C CA . ILE A 1 86 ? -0.748 12.812 -5.818 1.00 77.62 86 ILE A CA 1
ATOM 679 C C . ILE A 1 86 ? -0.248 13.629 -7.015 1.00 77.62 86 ILE A C 1
ATOM 681 O O . ILE A 1 86 ? 0.351 13.063 -7.929 1.00 77.62 86 ILE A O 1
ATOM 685 N N . SER A 1 87 ? -0.407 14.957 -6.994 1.00 85.75 87 SER A N 1
ATOM 686 C CA . SER A 1 87 ? 0.088 15.828 -8.070 1.00 85.75 87 SER A CA 1
ATOM 687 C C . SER A 1 87 ? 1.593 15.665 -8.293 1.00 85.75 87 SER A C 1
ATOM 689 O O . SER A 1 87 ? 2.043 15.538 -9.431 1.00 85.75 87 SER A O 1
ATOM 691 N N . ARG A 1 88 ? 2.385 15.571 -7.216 1.00 87.62 88 ARG A N 1
ATOM 692 C CA . ARG A 1 88 ? 3.835 15.344 -7.311 1.00 87.62 88 ARG A CA 1
ATOM 693 C C . ARG A 1 88 ? 4.168 13.997 -7.959 1.00 87.62 88 ARG A C 1
ATOM 695 O O . ARG A 1 88 ? 5.116 13.909 -8.741 1.00 87.62 88 ARG A O 1
ATOM 702 N N . LEU A 1 89 ? 3.424 12.941 -7.625 1.00 78.25 89 LEU A N 1
ATOM 703 C CA . LEU A 1 89 ? 3.610 11.614 -8.217 1.00 78.25 89 LEU A CA 1
ATOM 704 C C . LEU A 1 89 ? 3.232 11.600 -9.701 1.00 78.25 89 LEU A C 1
ATOM 706 O O . LEU A 1 89 ? 3.975 11.033 -10.501 1.00 78.25 89 LEU A O 1
ATOM 710 N N . LEU A 1 90 ? 2.153 12.284 -10.086 1.00 81.88 90 LEU A N 1
ATOM 711 C CA . LEU A 1 90 ? 1.759 12.449 -11.488 1.00 81.88 90 LEU A CA 1
ATOM 712 C C . LEU A 1 90 ? 2.828 13.200 -12.297 1.00 81.88 90 LEU A C 1
ATOM 714 O O . LEU A 1 90 ? 3.190 12.763 -13.392 1.00 81.88 90 LEU A O 1
ATOM 718 N N . ASP A 1 91 ? 3.410 14.265 -11.743 1.00 90.25 91 ASP A N 1
ATOM 719 C CA . ASP A 1 91 ? 4.510 14.994 -12.386 1.00 90.25 91 ASP A CA 1
ATOM 720 C C . ASP A 1 91 ? 5.772 14.132 -12.531 1.00 90.25 91 ASP A C 1
ATOM 722 O O . ASP A 1 91 ? 6.448 14.157 -13.565 1.00 90.25 91 ASP A O 1
ATOM 726 N N . ASN A 1 92 ? 6.098 13.329 -11.514 1.00 83.50 92 ASN A N 1
ATOM 727 C CA . ASN A 1 92 ? 7.200 12.368 -11.584 1.00 83.50 92 ASN A CA 1
ATOM 728 C C . ASN A 1 92 ? 6.956 11.305 -12.656 1.00 83.50 92 ASN A C 1
ATOM 730 O O . ASN A 1 92 ? 7.860 11.023 -13.445 1.00 83.50 92 ASN A O 1
ATOM 734 N N . LYS A 1 93 ? 5.737 10.762 -12.727 1.00 83.62 93 LYS A N 1
ATOM 735 C CA . LYS A 1 93 ? 5.330 9.804 -13.758 1.00 83.62 93 LYS A CA 1
ATOM 736 C C . LYS A 1 93 ? 5.485 10.406 -15.150 1.00 83.62 93 LYS A C 1
ATOM 738 O O . LYS A 1 93 ? 6.102 9.788 -16.013 1.00 83.62 93 LYS A O 1
ATOM 743 N N . ARG A 1 94 ? 5.019 11.641 -15.352 1.00 87.25 94 ARG A N 1
ATOM 744 C CA . ARG A 1 94 ? 5.141 12.351 -16.632 1.00 87.25 94 ARG A CA 1
ATOM 745 C C . ARG A 1 94 ? 6.597 12.558 -17.045 1.00 87.25 94 ARG A C 1
ATOM 747 O O . ARG A 1 94 ? 6.949 12.293 -18.190 1.00 87.25 94 ARG A O 1
ATOM 754 N N . ARG A 1 95 ? 7.459 12.997 -16.121 1.00 89.12 95 ARG A N 1
ATOM 755 C CA . ARG A 1 95 ? 8.901 13.159 -16.385 1.00 89.12 95 ARG A CA 1
ATOM 756 C C . ARG A 1 95 ? 9.580 11.832 -16.716 1.00 89.12 95 ARG A C 1
ATOM 758 O O . ARG A 1 95 ? 10.421 11.789 -17.609 1.00 89.12 95 ARG A O 1
ATOM 765 N N . ASN A 1 96 ? 9.202 10.763 -16.021 1.00 84.19 96 ASN A N 1
ATOM 766 C CA . ASN A 1 96 ? 9.710 9.421 -16.281 1.00 84.19 96 ASN A CA 1
ATOM 767 C C . ASN A 1 96 ? 9.303 8.935 -17.684 1.00 84.19 96 ASN A C 1
ATOM 769 O O . ASN A 1 96 ? 10.136 8.428 -18.425 1.00 84.19 96 ASN A O 1
ATOM 773 N N . GLU A 1 97 ? 8.061 9.178 -18.102 1.00 85.56 97 GLU A N 1
ATOM 774 C CA . GLU A 1 97 ? 7.598 8.802 -19.442 1.00 85.56 97 GLU A CA 1
ATOM 775 C C . GLU A 1 97 ? 8.319 9.580 -20.556 1.00 85.56 97 GLU A C 1
ATOM 777 O O . GLU A 1 97 ? 8.766 8.984 -21.535 1.00 85.56 97 GLU A O 1
ATOM 782 N N . LEU A 1 98 ? 8.535 10.888 -20.374 1.00 90.44 98 LEU A N 1
ATOM 783 C CA . LEU A 1 98 ? 9.345 11.693 -21.301 1.00 90.44 98 LEU A CA 1
ATOM 784 C C . LEU A 1 98 ? 10.786 11.173 -21.400 1.00 90.44 98 LEU A C 1
ATOM 786 O O . LEU A 1 98 ? 11.345 11.084 -22.492 1.00 90.44 98 LEU A O 1
ATOM 790 N N . GLY A 1 99 ? 11.381 10.790 -20.267 1.00 86.06 99 GLY A N 1
ATOM 791 C CA . GLY A 1 99 ? 12.709 10.183 -20.245 1.00 86.06 99 GLY A CA 1
ATOM 792 C C . GLY A 1 99 ? 12.758 8.854 -21.004 1.00 86.06 99 GLY A C 1
ATOM 793 O O . GLY A 1 99 ? 13.695 8.633 -21.766 1.00 86.06 99 GLY A O 1
ATOM 794 N N . ARG A 1 100 ? 11.725 8.009 -20.879 1.00 83.38 100 ARG A N 1
ATOM 795 C CA . ARG A 1 100 ? 11.618 6.747 -21.634 1.00 83.38 100 ARG A CA 1
ATOM 796 C C . ARG A 1 100 ? 11.520 6.980 -23.136 1.00 83.38 100 ARG A C 1
ATOM 798 O O . ARG A 1 100 ? 12.181 6.267 -23.886 1.00 83.38 100 ARG A O 1
ATOM 805 N N . GLN A 1 101 ? 10.736 7.964 -23.574 1.00 84.88 101 GLN A N 1
ATOM 806 C CA . GLN A 1 101 ? 10.633 8.323 -24.993 1.00 84.88 101 GLN A CA 1
ATOM 807 C C . GLN A 1 101 ? 11.984 8.785 -25.550 1.00 84.88 101 GLN A C 1
ATOM 809 O O . GLN A 1 101 ? 12.441 8.253 -26.559 1.00 84.88 101 GLN A O 1
ATOM 814 N N . ALA A 1 102 ? 12.679 9.675 -24.837 1.00 86.50 102 ALA A N 1
ATOM 815 C CA . ALA A 1 102 ? 14.015 10.122 -25.227 1.00 86.50 102 ALA A CA 1
ATOM 816 C C . ALA A 1 102 ? 15.039 8.969 -25.261 1.00 86.50 102 ALA A C 1
ATOM 818 O O . ALA A 1 102 ? 15.952 8.966 -26.088 1.00 86.50 102 ALA A O 1
ATOM 819 N N . LEU A 1 103 ? 14.907 7.981 -24.369 1.00 84.88 103 LEU A N 1
ATO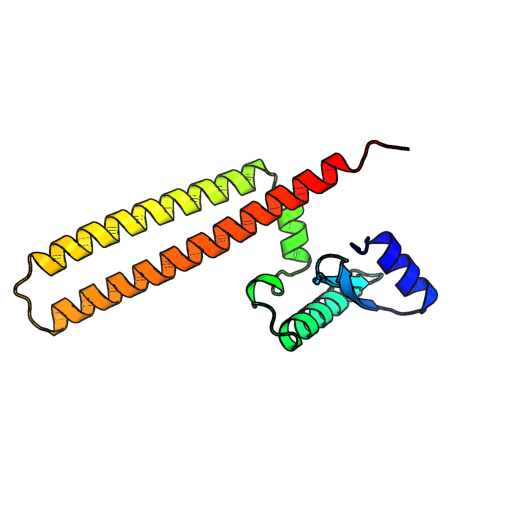M 820 C CA . LEU A 1 103 ? 15.773 6.802 -24.361 1.00 84.88 103 LEU A CA 1
ATOM 821 C C . LEU A 1 103 ? 15.510 5.889 -25.565 1.00 84.88 103 LEU A C 1
ATOM 823 O O . LEU A 1 103 ? 16.458 5.428 -26.194 1.00 84.88 103 LEU A O 1
ATOM 827 N N . LEU A 1 104 ? 14.239 5.677 -25.919 1.00 80.19 104 LEU A N 1
ATOM 828 C CA . LEU A 1 104 ? 13.843 4.902 -27.098 1.00 80.19 104 LEU A CA 1
ATOM 829 C C . LEU A 1 104 ? 14.339 5.545 -28.398 1.00 80.19 104 LEU A C 1
ATOM 831 O O . LEU A 1 104 ? 14.842 4.840 -29.270 1.00 80.19 104 LEU A O 1
ATOM 835 N N . GLU A 1 105 ? 14.267 6.873 -28.512 1.00 83.44 105 GLU A N 1
ATOM 836 C CA . GLU A 1 105 ? 14.829 7.607 -29.652 1.00 83.44 105 GLU A CA 1
ATOM 837 C C . GLU A 1 105 ? 16.346 7.417 -29.757 1.00 83.44 105 GLU A C 1
ATOM 839 O O . GLU A 1 105 ? 16.862 7.130 -30.839 1.00 83.44 105 GLU A O 1
ATOM 844 N N . LYS A 1 106 ? 17.067 7.500 -28.628 1.00 81.12 106 LYS A N 1
ATOM 845 C CA . LYS A 1 106 ? 18.509 7.216 -28.589 1.00 81.12 106 LYS A CA 1
ATOM 846 C C . LYS A 1 106 ? 18.800 5.783 -29.024 1.00 81.12 106 LYS A C 1
ATOM 848 O O . LYS A 1 106 ? 19.655 5.589 -29.879 1.00 81.12 106 LYS A O 1
ATOM 853 N N . MET A 1 107 ? 18.082 4.796 -28.486 1.00 78.00 107 MET A N 1
ATOM 854 C CA . MET A 1 107 ? 18.249 3.386 -28.858 1.00 78.00 107 MET A CA 1
ATOM 855 C C . MET A 1 107 ? 17.977 3.145 -30.350 1.00 78.00 107 MET A C 1
ATOM 857 O O . MET A 1 107 ? 18.717 2.399 -30.981 1.00 78.00 107 MET A O 1
ATOM 861 N N . GLY A 1 108 ? 16.964 3.797 -30.932 1.00 74.50 108 GLY A N 1
ATOM 862 C CA . GLY A 1 108 ? 16.637 3.682 -32.358 1.00 74.50 108 GLY A CA 1
ATOM 863 C C . GLY A 1 108 ? 17.637 4.372 -33.295 1.00 74.50 108 GLY A C 1
ATOM 864 O O . GLY A 1 108 ? 17.815 3.935 -34.431 1.00 74.50 108 GLY A O 1
ATOM 865 N N . ALA A 1 109 ? 18.314 5.426 -32.831 1.00 70.06 109 ALA A N 1
ATOM 866 C CA . ALA A 1 109 ? 19.321 6.160 -33.603 1.00 70.06 109 ALA A CA 1
ATOM 867 C C . ALA A 1 109 ? 20.723 5.523 -33.557 1.00 70.06 109 ALA A C 1
ATOM 869 O O . ALA A 1 109 ? 21.602 5.880 -34.346 1.00 70.06 109 ALA A O 1
ATOM 870 N N . LEU A 1 110 ? 20.960 4.598 -32.628 1.00 63.88 110 LEU A N 1
ATOM 871 C CA . LEU A 1 110 ? 22.275 4.029 -32.369 1.00 63.88 110 LEU A CA 1
ATOM 872 C C . LEU A 1 110 ? 22.510 2.737 -33.177 1.00 63.88 110 LEU A C 1
ATOM 874 O O . LEU A 1 110 ? 21.843 1.726 -32.983 1.00 63.88 110 LEU A O 1
ATOM 878 N N . ARG A 1 111 ? 23.547 2.728 -34.031 1.00 60.22 111 ARG A N 1
ATOM 879 C CA . ARG A 1 111 ? 24.246 1.494 -34.450 1.00 60.22 111 ARG A CA 1
ATOM 880 C C . ARG A 1 111 ? 25.280 1.140 -33.375 1.00 60.22 111 ARG A C 1
ATOM 882 O O . ARG A 1 111 ? 26.473 1.343 -33.578 1.00 60.22 111 ARG A O 1
ATOM 889 N N . THR A 1 112 ? 24.831 0.761 -32.184 1.00 60.81 112 THR A N 1
ATOM 890 C CA . THR A 1 112 ? 25.722 0.600 -31.021 1.00 60.81 112 THR A CA 1
ATOM 891 C C . THR A 1 112 ? 26.268 -0.800 -30.828 1.00 60.81 112 THR A C 1
ATOM 893 O O . THR A 1 112 ? 25.646 -1.779 -31.227 1.00 60.81 112 THR A O 1
ATOM 896 N N . SER A 1 113 ? 27.419 -0.872 -30.152 1.00 67.25 113 SER A N 1
ATOM 897 C CA . SER A 1 113 ? 27.916 -2.094 -29.524 1.00 67.25 113 SER A CA 1
ATOM 898 C C . SER A 1 113 ? 26.893 -2.655 -28.530 1.00 67.25 113 SER A C 1
ATOM 900 O O . SER A 1 113 ? 26.181 -1.896 -27.868 1.00 67.25 113 SER A O 1
ATOM 902 N N . GLU A 1 114 ? 26.852 -3.984 -28.420 1.00 75.31 114 GLU A N 1
ATOM 903 C CA . GLU A 1 114 ? 25.948 -4.760 -27.555 1.00 75.31 114 GLU A CA 1
ATOM 904 C C . GLU A 1 114 ? 25.866 -4.193 -26.121 1.00 75.31 114 GLU A C 1
ATOM 906 O O . GLU A 1 114 ? 24.780 -3.971 -25.593 1.00 75.31 114 GLU A O 1
ATOM 911 N N . GLU A 1 115 ? 27.012 -3.850 -25.522 1.00 74.69 115 GLU A N 1
ATOM 912 C CA . GLU A 1 115 ? 27.108 -3.329 -24.148 1.00 74.69 115 GLU A CA 1
ATOM 913 C C . GLU A 1 115 ? 26.361 -2.002 -23.951 1.00 74.69 115 GLU A C 1
ATOM 915 O O . GLU A 1 115 ? 25.643 -1.823 -22.970 1.00 74.69 115 GLU A O 1
ATOM 920 N N . ARG A 1 116 ? 26.466 -1.076 -24.913 1.00 75.88 116 ARG A N 1
ATOM 921 C CA . ARG A 1 116 ? 25.807 0.237 -24.832 1.00 75.88 116 ARG A CA 1
ATOM 922 C C . ARG A 1 116 ? 24.290 0.110 -24.980 1.00 75.88 116 ARG A C 1
ATOM 924 O O . ARG A 1 116 ? 23.544 0.919 -24.435 1.00 75.88 116 ARG A O 1
ATOM 931 N N . TRP A 1 117 ? 23.834 -0.890 -25.733 1.00 80.94 117 TRP A N 1
ATOM 932 C CA . TRP A 1 117 ? 22.414 -1.201 -25.861 1.00 80.94 117 TRP A CA 1
ATOM 933 C C . TRP A 1 117 ? 21.868 -1.826 -24.571 1.00 80.94 117 TRP A C 1
ATOM 935 O O . TRP A 1 117 ? 20.788 -1.445 -24.120 1.00 80.94 117 TRP A O 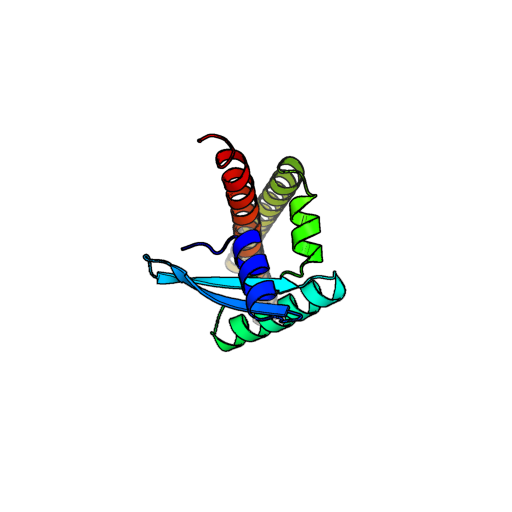1
ATOM 945 N N . GLN A 1 118 ? 22.645 -2.714 -23.941 1.00 82.19 118 GLN A N 1
ATOM 946 C CA . GLN A 1 118 ? 22.309 -3.347 -22.665 1.00 82.19 118 GLN A CA 1
ATOM 947 C C . GLN A 1 118 ? 22.103 -2.310 -21.547 1.00 82.19 118 GLN A C 1
ATOM 949 O O . GLN A 1 118 ? 21.074 -2.336 -20.876 1.00 82.19 118 GLN A O 1
ATOM 954 N N . GLU A 1 119 ? 23.027 -1.350 -21.399 1.00 84.88 119 GLU A N 1
ATOM 955 C CA . GLU A 1 119 ? 22.932 -0.268 -20.403 1.00 84.88 119 GLU A CA 1
ATOM 956 C C . GLU A 1 119 ? 21.642 0.554 -20.560 1.00 84.88 119 GLU A C 1
ATOM 958 O O . GLU A 1 119 ? 20.929 0.811 -19.5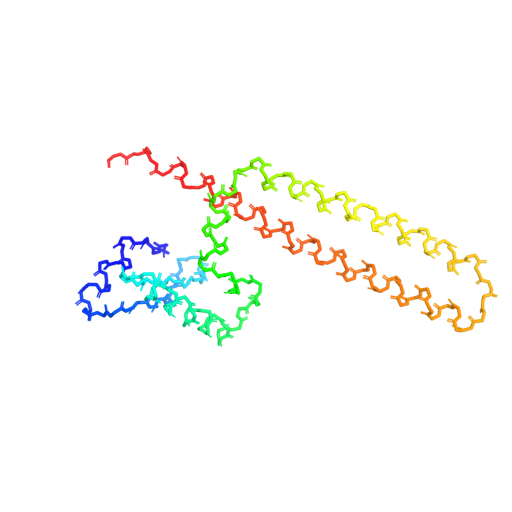87 1.00 84.88 119 GLU A O 1
ATOM 963 N N . LEU A 1 120 ? 21.311 0.935 -21.799 1.00 82.12 120 LEU A N 1
ATOM 964 C CA . LEU A 1 120 ? 20.095 1.693 -22.101 1.00 82.12 120 LEU A CA 1
ATOM 965 C C . LEU A 1 120 ? 18.831 0.861 -21.838 1.00 82.12 120 LEU A C 1
ATOM 967 O O . LEU A 1 120 ? 17.843 1.374 -21.311 1.00 82.12 120 LEU A O 1
ATOM 971 N N . ASN A 1 121 ? 18.853 -0.432 -22.158 1.00 82.81 121 ASN A N 1
ATOM 972 C CA . ASN A 1 121 ? 17.731 -1.324 -21.888 1.00 82.81 121 ASN A CA 1
ATOM 973 C C . ASN A 1 121 ? 17.483 -1.499 -20.376 1.00 82.81 121 ASN A C 1
ATOM 975 O O . ASN A 1 121 ? 16.334 -1.457 -19.927 1.00 82.81 121 ASN A O 1
ATOM 979 N N . ASP A 1 122 ? 18.539 -1.624 -19.572 1.00 86.94 122 ASP A N 1
ATOM 980 C CA . ASP A 1 122 ? 18.427 -1.723 -18.113 1.00 86.94 122 ASP A CA 1
ATOM 981 C C . ASP A 1 122 ? 17.891 -0.429 -17.488 1.00 86.94 122 ASP A C 1
ATOM 983 O O . ASP A 1 122 ? 17.025 -0.468 -16.601 1.00 86.94 122 ASP A O 1
ATOM 987 N N . GLU A 1 123 ? 18.338 0.728 -17.987 1.00 86.44 123 GLU A N 1
ATOM 988 C CA . GLU A 1 123 ? 17.807 2.031 -17.588 1.00 86.44 123 GLU A CA 1
ATOM 989 C C . GLU A 1 123 ? 16.311 2.147 -17.925 1.00 86.44 123 GLU A C 1
ATOM 991 O O . GLU A 1 123 ? 15.508 2.533 -17.065 1.00 86.44 123 GLU A O 1
ATOM 996 N N . TRP A 1 124 ? 15.907 1.723 -19.128 1.00 87.12 124 TRP A N 1
ATOM 997 C CA . TRP A 1 124 ? 14.507 1.705 -19.555 1.00 87.12 124 TRP A CA 1
ATOM 998 C C . TRP A 1 124 ? 13.636 0.789 -18.680 1.00 87.12 124 TRP A C 1
ATOM 1000 O O . TRP A 1 124 ? 12.540 1.179 -18.258 1.00 87.12 124 TRP A O 1
ATOM 1010 N N . LEU A 1 125 ? 14.123 -0.408 -18.338 1.00 82.19 125 LEU A N 1
ATOM 1011 C 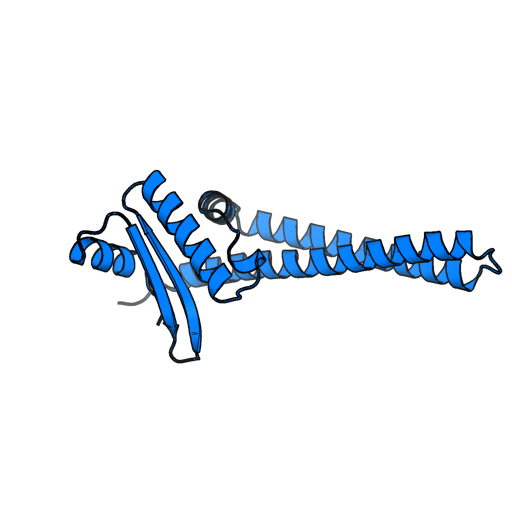CA . LEU A 1 125 ? 13.430 -1.336 -17.436 1.00 82.19 125 LEU A CA 1
ATOM 1012 C C . LEU A 1 125 ? 13.301 -0.761 -16.020 1.00 82.19 125 LEU A C 1
ATOM 1014 O O . LEU A 1 125 ? 12.254 -0.899 -15.383 1.00 82.19 125 LEU A O 1
ATOM 1018 N N . GLY A 1 126 ? 14.335 -0.074 -15.530 1.00 84.00 126 GLY A N 1
ATOM 1019 C CA . GLY A 1 126 ? 14.286 0.652 -14.263 1.00 84.00 126 GLY A CA 1
ATOM 1020 C C . GLY A 1 126 ? 13.246 1.775 -14.269 1.00 84.00 126 GLY A C 1
ATOM 1021 O O . GLY A 1 126 ? 12.515 1.947 -13.291 1.00 84.00 126 GLY A O 1
ATOM 1022 N N . MET A 1 127 ? 13.136 2.511 -15.376 1.00 83.62 127 MET A N 1
ATOM 1023 C CA . MET A 1 127 ? 12.109 3.536 -15.571 1.00 83.62 127 MET A CA 1
ATOM 1024 C C . MET A 1 127 ? 10.697 2.950 -15.577 1.00 83.62 127 MET A C 1
ATOM 1026 O O . MET A 1 127 ? 9.810 3.523 -14.942 1.00 83.62 127 MET A O 1
ATOM 1030 N N . LYS A 1 128 ? 10.498 1.792 -16.218 1.00 77.31 128 LYS A N 1
ATOM 1031 C CA . LYS A 1 128 ? 9.214 1.082 -16.228 1.00 77.31 128 LYS A CA 1
ATOM 1032 C C . LYS A 1 128 ? 8.773 0.675 -14.816 1.00 77.31 128 LYS A C 1
ATOM 1034 O O . LYS A 1 128 ? 7.667 1.021 -14.414 1.00 77.31 128 LYS A O 1
ATOM 1039 N N . ARG A 1 129 ? 9.661 0.054 -14.031 1.00 77.69 129 ARG A N 1
ATOM 1040 C CA . ARG A 1 129 ? 9.370 -0.332 -12.634 1.00 77.69 129 ARG A CA 1
ATOM 1041 C C . ARG A 1 129 ? 8.977 0.862 -11.760 1.00 77.69 129 ARG A C 1
ATOM 1043 O O . ARG A 1 129 ? 8.063 0.769 -10.953 1.00 77.69 129 ARG A O 1
ATOM 1050 N N . ARG A 1 130 ? 9.637 2.014 -11.936 1.00 78.25 130 ARG A N 1
ATOM 1051 C CA . ARG A 1 130 ? 9.275 3.248 -11.212 1.00 78.25 130 ARG A CA 1
ATOM 1052 C C . ARG A 1 130 ? 7.893 3.779 -11.591 1.00 78.25 130 ARG A C 1
ATOM 1054 O O . ARG A 1 130 ? 7.226 4.357 -10.745 1.00 78.25 130 ARG A O 1
ATOM 1061 N N . ALA A 1 131 ? 7.474 3.626 -12.848 1.00 71.56 131 ALA A N 1
ATOM 1062 C CA . ALA A 1 131 ? 6.138 4.042 -13.272 1.00 71.56 131 ALA A CA 1
ATOM 1063 C C . ALA A 1 131 ? 5.046 3.178 -12.620 1.00 71.56 131 ALA A C 1
ATOM 1065 O O . ALA A 1 131 ? 4.045 3.723 -12.164 1.00 71.56 131 ALA A O 1
ATOM 1066 N N . GLU A 1 132 ? 5.281 1.868 -12.516 1.00 74.25 132 GLU A N 1
ATOM 1067 C CA . GLU A 1 132 ? 4.402 0.932 -11.803 1.00 74.25 132 GLU A CA 1
ATOM 1068 C C . GLU A 1 132 ? 4.314 1.282 -10.302 1.00 74.25 132 GLU A C 1
ATOM 1070 O O . GLU A 1 132 ? 3.214 1.346 -9.757 1.00 74.25 132 GLU A O 1
ATOM 1075 N N . ASP A 1 133 ? 5.438 1.626 -9.655 1.00 75.81 133 ASP A N 1
ATOM 1076 C CA . ASP A 1 133 ? 5.453 2.111 -8.259 1.00 75.81 133 ASP A CA 1
ATOM 1077 C C . ASP A 1 133 ? 4.619 3.389 -8.070 1.00 75.81 133 ASP A C 1
ATOM 1079 O O . ASP A 1 133 ? 3.860 3.513 -7.106 1.00 75.81 133 ASP A O 1
ATOM 1083 N N . TYR A 1 134 ? 4.716 4.346 -9.000 1.00 69.38 134 TYR A N 1
ATOM 1084 C CA . TYR A 1 134 ? 3.907 5.564 -8.932 1.00 69.38 134 TYR A CA 1
ATOM 1085 C C . TYR A 1 134 ? 2.410 5.266 -9.008 1.00 69.38 134 TYR A C 1
ATOM 1087 O O . TYR A 1 134 ? 1.651 5.875 -8.256 1.00 69.38 134 TYR A O 1
ATOM 1095 N N . ASP A 1 135 ? 1.991 4.324 -9.852 1.00 69.81 135 ASP A N 1
ATOM 1096 C CA . ASP A 1 135 ? 0.578 3.971 -10.013 1.00 69.81 135 ASP A CA 1
ATOM 1097 C C . ASP A 1 135 ? -0.005 3.328 -8.758 1.00 69.81 135 ASP A C 1
ATOM 1099 O O . ASP A 1 135 ? -1.062 3.753 -8.289 1.00 69.81 135 ASP A O 1
ATOM 1103 N N . VAL A 1 136 ? 0.725 2.395 -8.144 1.00 69.44 136 VAL A N 1
ATOM 1104 C CA . VAL A 1 136 ? 0.321 1.781 -6.869 1.00 69.44 136 VAL A CA 1
ATOM 1105 C C . VAL A 1 136 ? 0.178 2.841 -5.773 1.00 69.44 136 VAL A C 1
ATOM 1107 O O . VAL A 1 136 ? -0.793 2.849 -5.015 1.00 69.44 136 VAL A O 1
ATOM 1110 N N . ARG A 1 137 ? 1.123 3.785 -5.697 1.00 66.25 137 ARG A N 1
ATOM 1111 C CA . ARG A 1 137 ? 1.105 4.847 -4.680 1.00 66.25 137 ARG A CA 1
ATOM 1112 C C . ARG A 1 137 ? -0.015 5.857 -4.898 1.00 66.25 137 ARG A C 1
ATOM 1114 O O . ARG A 1 137 ? -0.596 6.314 -3.917 1.00 66.25 137 ARG A O 1
ATOM 1121 N N . ILE A 1 138 ? -0.314 6.209 -6.147 1.00 71.75 138 ILE A N 1
ATOM 1122 C CA . ILE A 1 138 ? -1.439 7.089 -6.479 1.00 71.75 138 ILE A CA 1
ATOM 1123 C C . ILE A 1 138 ? -2.752 6.415 -6.072 1.00 71.75 138 ILE A C 1
ATOM 1125 O O . ILE A 1 138 ? -3.502 7.014 -5.306 1.00 71.75 138 ILE A O 1
ATOM 1129 N N . GLN A 1 139 ? -2.972 5.156 -6.465 1.00 69.44 139 GLN A N 1
ATOM 1130 C CA . GLN A 1 139 ? -4.179 4.400 -6.104 1.00 69.44 139 GLN A CA 1
ATOM 1131 C C . GLN A 1 139 ? -4.372 4.298 -4.586 1.00 69.44 139 GLN A C 1
ATOM 1133 O O . GLN A 1 139 ? -5.479 4.481 -4.081 1.00 69.44 139 GLN A O 1
ATOM 1138 N N . ALA A 1 140 ? -3.293 4.060 -3.835 1.00 67.12 140 ALA A N 1
ATOM 1139 C CA . ALA A 1 140 ? -3.352 4.024 -2.378 1.00 67.12 140 ALA A CA 1
ATOM 1140 C C . ALA A 1 140 ? -3.781 5.375 -1.776 1.00 67.12 140 ALA A C 1
ATOM 1142 O O . ALA A 1 140 ? -4.587 5.408 -0.847 1.00 67.12 140 ALA A O 1
ATOM 1143 N N . LEU A 1 141 ? -3.267 6.495 -2.296 1.00 69.50 141 LEU A N 1
ATOM 1144 C CA . LEU A 1 141 ? -3.620 7.836 -1.816 1.00 69.50 141 LEU A CA 1
ATOM 1145 C C . LEU A 1 141 ? -5.039 8.255 -2.226 1.00 69.50 141 LEU A C 1
ATOM 1147 O O . LEU A 1 141 ? -5.730 8.901 -1.437 1.00 69.50 141 LEU A O 1
ATOM 1151 N N . GLU A 1 142 ? -5.487 7.875 -3.422 1.00 72.94 142 GLU A N 1
ATOM 1152 C CA . GLU A 1 142 ? -6.867 8.078 -3.879 1.00 72.94 142 GLU A CA 1
ATOM 1153 C C . GLU A 1 142 ? -7.855 7.314 -2.994 1.00 72.94 142 GLU A C 1
ATOM 1155 O O . GLU A 1 142 ? -8.817 7.901 -2.500 1.00 72.94 142 GLU A O 1
ATOM 1160 N N . TRP A 1 143 ? -7.554 6.054 -2.669 1.00 75.12 143 TRP A N 1
ATOM 1161 C CA . TRP A 1 143 ? -8.357 5.271 -1.731 1.00 75.12 143 TRP A CA 1
ATOM 1162 C C . TRP A 1 143 ? -8.452 5.934 -0.347 1.00 75.12 143 TRP A C 1
ATOM 1164 O O . TRP A 1 143 ? -9.533 6.003 0.235 1.00 75.12 143 TRP A O 1
ATOM 1174 N N . VAL A 1 144 ? -7.351 6.494 0.175 1.00 66.12 144 VAL A N 1
ATOM 1175 C CA . VAL A 1 144 ? -7.376 7.240 1.450 1.00 66.12 144 VAL A CA 1
ATOM 1176 C C . VAL A 1 144 ? -8.297 8.467 1.374 1.00 66.12 144 VAL A C 1
ATOM 1178 O O . VAL A 1 144 ? -9.006 8.756 2.345 1.00 66.12 144 VAL A O 1
ATOM 1181 N N . LEU A 1 145 ? -8.319 9.184 0.244 1.00 67.88 145 LEU A N 1
ATOM 1182 C CA . LEU A 1 145 ? -9.221 10.326 0.042 1.00 67.88 145 LEU A CA 1
ATOM 1183 C C . LEU A 1 145 ? -10.688 9.893 0.018 1.00 67.88 145 LEU A C 1
ATOM 1185 O O . LEU A 1 145 ? -11.520 10.559 0.634 1.00 67.88 145 LEU A O 1
ATOM 1189 N N . ASP A 1 146 ? -10.999 8.793 -0.660 1.00 67.44 146 ASP A N 1
ATOM 1190 C CA . ASP A 1 146 ? -12.369 8.296 -0.779 1.00 67.44 146 ASP A CA 1
ATOM 1191 C C . ASP A 1 146 ? -12.903 7.779 0.560 1.00 67.44 146 ASP A C 1
ATOM 1193 O O . ASP A 1 146 ? -14.009 8.142 0.966 1.00 67.44 146 ASP A O 1
ATOM 1197 N N . VAL A 1 147 ? -12.085 7.042 1.319 1.00 60.50 147 VAL A N 1
ATOM 1198 C CA . VAL A 1 147 ? -12.435 6.608 2.682 1.00 60.50 147 VAL A CA 1
ATOM 1199 C C . VAL A 1 147 ? -12.675 7.805 3.607 1.00 60.50 147 VAL A C 1
ATOM 1201 O O . VAL A 1 147 ? -13.620 7.791 4.394 1.00 60.50 147 VAL A O 1
ATOM 1204 N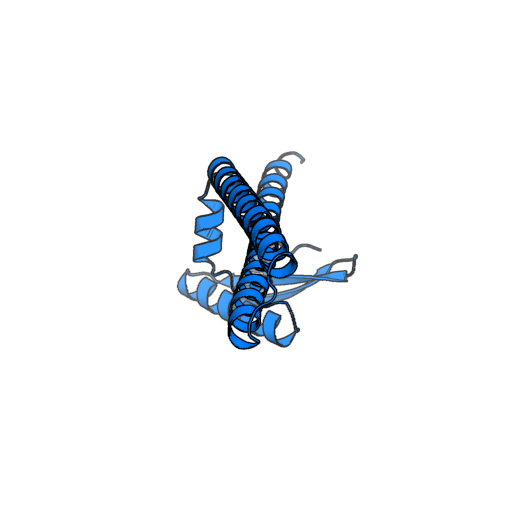 N . SER A 1 148 ? -11.863 8.862 3.500 1.00 61.50 148 SER A N 1
ATOM 1205 C CA . SER A 1 148 ? -12.028 10.073 4.320 1.00 61.50 148 SER A CA 1
ATOM 1206 C C . SER A 1 148 ? -13.332 10.819 4.004 1.00 61.50 148 SER A C 1
ATOM 1208 O O . SER A 1 148 ? -13.991 11.301 4.920 1.00 61.50 148 SER A O 1
ATOM 1210 N N . ARG A 1 149 ? -13.759 10.856 2.733 1.00 61.25 149 ARG A N 1
ATOM 1211 C CA . ARG A 1 149 ? -15.048 11.451 2.324 1.00 61.25 149 ARG A CA 1
ATOM 1212 C C . ARG A 1 149 ? -16.250 10.623 2.775 1.00 61.25 149 ARG A C 1
ATOM 1214 O O . ARG A 1 149 ? -17.274 11.186 3.145 1.00 61.25 149 ARG A O 1
ATOM 1221 N N . GLY A 1 150 ? -16.124 9.294 2.777 1.00 50.09 150 GLY A N 1
ATOM 1222 C CA . GLY A 1 150 ? -17.177 8.390 3.248 1.00 50.09 150 GLY A CA 1
ATOM 1223 C C . GLY A 1 150 ? -17.497 8.538 4.740 1.00 50.09 150 GLY A C 1
ATOM 1224 O O . GLY A 1 150 ? -18.626 8.284 5.148 1.00 50.09 150 GLY A O 1
ATOM 1225 N N . GLN A 1 151 ? -16.540 8.998 5.557 1.00 47.59 151 GLN A N 1
ATOM 1226 C CA . GLN A 1 151 ? -16.773 9.267 6.981 1.00 47.59 151 GLN A CA 1
ATOM 1227 C C . GLN A 1 151 ? -17.491 10.600 7.249 1.00 47.59 151 GLN A C 1
ATOM 1229 O O . GLN A 1 151 ? -18.177 10.708 8.261 1.00 47.59 151 GLN A O 1
ATOM 1234 N N . GLU A 1 152 ? -17.393 11.588 6.352 1.00 43.03 152 GLU A N 1
ATOM 1235 C CA . GLU A 1 152 ? -18.106 12.872 6.484 1.00 43.03 152 GLU A CA 1
ATOM 1236 C C . GLU A 1 152 ? -19.596 12.762 6.099 1.00 43.03 152 GLU A C 1
ATOM 1238 O O . GLU A 1 152 ? -20.416 13.531 6.589 1.00 43.03 152 GLU A O 1
ATOM 1243 N N . GLY A 1 153 ? -19.976 11.771 5.281 1.00 37.25 153 GLY A N 1
ATOM 1244 C CA . GLY A 1 153 ? -21.369 11.539 4.863 1.00 37.25 153 GLY A CA 1
ATOM 1245 C C . GLY A 1 153 ? -22.227 10.711 5.831 1.00 37.25 153 GLY A C 1
ATOM 1246 O O . GLY A 1 153 ? -23.414 10.528 5.581 1.00 37.25 153 GLY A O 1
ATOM 1247 N N . GLY A 1 154 ? -21.648 10.187 6.917 1.00 37.03 154 GLY A N 1
ATOM 1248 C CA . GLY A 1 154 ? -22.333 9.310 7.877 1.00 37.03 154 GLY A CA 1
ATOM 1249 C C . GLY A 1 154 ? -22.909 10.012 9.110 1.00 37.03 154 GLY A C 1
ATOM 1250 O O . GLY A 1 154 ? -23.342 9.327 10.034 1.00 37.03 154 GLY A O 1
ATOM 1251 N N . GLN A 1 155 ? -22.877 11.349 9.162 1.00 38.31 155 GLN A N 1
ATOM 1252 C CA . GLN A 1 155 ? -23.312 12.128 10.328 1.00 38.31 155 GLN A CA 1
ATOM 1253 C C . GLN A 1 155 ? -24.672 12.824 10.183 1.00 38.31 155 GLN A C 1
ATOM 1255 O O . GLN A 1 155 ? -25.038 13.583 11.072 1.00 38.31 155 GLN A O 1
ATOM 1260 N N . ASP A 1 156 ? -25.447 12.503 9.147 1.00 41.56 156 ASP A N 1
ATOM 1261 C CA . ASP A 1 156 ? -26.853 12.898 9.037 1.00 41.56 156 ASP A CA 1
ATOM 1262 C C . ASP A 1 156 ? -27.705 11.673 8.694 1.00 41.56 156 ASP A C 1
ATOM 1264 O O . ASP A 1 156 ? -27.737 11.236 7.544 1.00 41.56 156 ASP A O 1
ATOM 1268 N N . ASN A 1 157 ? -28.343 11.087 9.714 1.00 33.09 157 ASN A N 1
ATOM 1269 C CA . ASN A 1 157 ? -29.733 10.606 9.702 1.00 33.09 157 ASN A CA 1
ATOM 1270 C C . ASN A 1 157 ? -30.032 9.764 10.957 1.00 33.09 157 ASN A C 1
ATOM 1272 O O . ASN A 1 157 ? -29.659 8.594 11.012 1.00 33.09 157 ASN A O 1
ATOM 1276 N N . GLY A 1 158 ? -30.807 10.348 11.882 1.00 33.44 158 GLY A N 1
ATOM 1277 C CA . GLY A 1 158 ? -31.737 9.624 12.767 1.00 33.44 158 GLY A CA 1
ATOM 1278 C C . GLY A 1 158 ? -31.197 9.160 14.107 1.00 33.44 158 GLY A C 1
ATOM 1279 O O . GLY A 1 158 ? -30.636 8.047 14.155 1.00 33.44 158 GLY A O 1
#